Protein AF-A0A6N6VNM2-F1 (afdb_monomer)

pLDDT: mean 76.68, std 21.43, range [34.78, 97.44]

Mean predicted aligned error: 12.49 Å

Foldseek 3Di:
DDDDDPDDPPDDDDDDDPDDDPPPPCPPPQFAEQDADPPQRAGDDPDQDWDKHWGWDQDPLGIFIKIWTAHHGRHTAKMWTQDQSPDPPAAGTWMWGFDDDPVRDHTDTDPTDHDDPDD

Solvent-accessible surface area (backbone atoms only — not comparable to full-atom values): 7666 Å² total; per-residue (Å²): 135,86,90,82,81,90,75,75,94,75,74,84,86,84,79,86,80,90,85,73,83,77,78,84,71,82,65,74,73,69,70,48,69,57,57,49,40,89,88,80,63,38,82,48,66,96,48,49,59,65,47,74,49,75,18,32,42,88,42,99,85,50,70,40,55,33,38,39,37,31,34,66,79,37,37,68,45,35,37,37,33,70,50,34,79,93,44,93,92,44,52,68,42,20,33,25,48,46,38,88,34,96,84,75,56,76,57,39,64,57,96,55,43,70,59,74,91,83,129

Radius of gyration: 20.46 Å; Cα contacts (8 Å, |Δi|>4): 190; chains: 1; bounding box: 52×64×36 Å

Secondary structure (DSSP, 8-state):
---------------------------PPSSPBPPB-TTT--B--S-SSSEEEEEEE--TT--EEEEEEE-GGG-EEEEEESS-TT-SSS-SSEEEEEE--TTSSSPEE-S-EE-----

Nearest PDB structures (foldseek):
  5es4-assembly2_C  TM=3.809E-01  e=3.520E+00  Homo sapiens

Structure (mmCIF, N/CA/C/O backbone):
data_AF-A0A6N6VNM2-F1
#
_entry.id   AF-A0A6N6VNM2-F1
#
loop_
_atom_site.group_PDB
_atom_site.id
_atom_site.type_symbol
_atom_site.label_atom_id
_atom_site.label_alt_id
_atom_site.label_comp_id
_atom_site.label_asym_id
_atom_site.label_entity_id
_atom_site.label_seq_id
_atom_site.pdbx_PDB_ins_code
_atom_site.Cartn_x
_atom_site.Cartn_y
_atom_site.Cartn_z
_atom_site.occupancy
_atom_site.B_iso_or_equiv
_atom_site.auth_seq_id
_atom_site.auth_comp_id
_atom_site.auth_asym_id
_atom_site.auth_a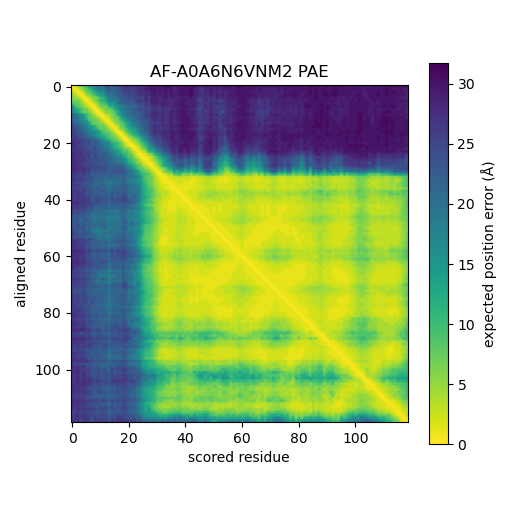tom_id
_atom_site.pdbx_PDB_model_num
ATOM 1 N N . MET A 1 1 ? -27.883 -47.819 11.811 1.00 37.22 1 MET A N 1
ATOM 2 C CA . MET A 1 1 ? -26.908 -47.518 10.743 1.00 37.22 1 MET A CA 1
ATOM 3 C C . MET A 1 1 ? -27.105 -46.076 10.300 1.00 37.22 1 MET A C 1
ATOM 5 O O . MET A 1 1 ? -28.244 -45.679 10.125 1.00 37.22 1 MET A O 1
ATOM 9 N N . ALA A 1 2 ? -25.984 -45.363 10.183 1.00 34.78 2 ALA A N 1
ATOM 10 C CA . ALA A 1 2 ? -25.710 -44.121 9.452 1.00 34.78 2 ALA A CA 1
ATOM 11 C C . ALA A 1 2 ? -26.555 -42.846 9.688 1.00 34.78 2 ALA A C 1
ATOM 13 O O . ALA A 1 2 ? -27.696 -42.703 9.265 1.00 34.78 2 ALA A O 1
ATOM 14 N N . LEU A 1 3 ? -25.842 -41.892 10.288 1.00 41.44 3 LEU A N 1
ATOM 15 C CA . LEU A 1 3 ? -25.981 -40.438 10.286 1.00 41.44 3 LEU A CA 1
ATOM 16 C C . LEU A 1 3 ? -25.798 -39.853 8.867 1.00 41.44 3 LEU A C 1
ATOM 18 O O . LEU A 1 3 ? -24.884 -40.288 8.175 1.00 41.44 3 LEU A O 1
ATOM 22 N N . VAL A 1 4 ? -26.564 -38.822 8.494 1.00 40.09 4 VAL A N 1
ATOM 23 C CA . VAL A 1 4 ? -26.159 -37.658 7.661 1.00 40.09 4 VAL A CA 1
ATOM 24 C C . VAL A 1 4 ? -27.315 -36.648 7.761 1.00 40.09 4 VAL A C 1
ATOM 26 O O . VAL A 1 4 ? -28.420 -36.923 7.323 1.00 40.09 4 VAL A O 1
ATOM 29 N N . GLY A 1 5 ? -27.209 -35.542 8.494 1.00 36.81 5 GLY A N 1
ATOM 30 C CA . GLY A 1 5 ? -26.304 -34.438 8.197 1.00 36.81 5 GLY A CA 1
ATOM 31 C C . GLY A 1 5 ? -27.015 -33.424 7.291 1.00 36.81 5 GLY A C 1
ATOM 32 O O . GLY A 1 5 ? -26.637 -33.285 6.133 1.00 36.81 5 GLY A O 1
ATOM 33 N N . LEU A 1 6 ? -28.064 -32.752 7.793 1.00 37.28 6 LEU A N 1
ATOM 34 C CA . LEU A 1 6 ? -28.702 -31.629 7.094 1.00 37.28 6 LEU A CA 1
ATOM 35 C C . LEU A 1 6 ? -27.696 -30.479 6.990 1.00 37.28 6 LEU A C 1
ATOM 37 O O . LEU A 1 6 ? -27.369 -29.799 7.962 1.00 37.28 6 LEU A O 1
ATOM 41 N N . LYS A 1 7 ? -27.166 -30.326 5.782 1.00 45.09 7 LYS A N 1
ATOM 42 C CA . LYS A 1 7 ? -26.243 -29.283 5.370 1.00 45.09 7 LYS A CA 1
ATOM 43 C C . LYS A 1 7 ? -27.061 -28.028 5.057 1.00 45.09 7 LYS A C 1
ATOM 45 O O . LYS A 1 7 ? -27.851 -28.037 4.128 1.00 45.09 7 LYS A O 1
ATOM 50 N N . CYS A 1 8 ? -26.851 -27.008 5.884 1.00 37.53 8 CYS A N 1
ATOM 51 C CA . CYS A 1 8 ? -26.974 -25.571 5.631 1.00 37.53 8 CYS A CA 1
ATOM 52 C C . CYS A 1 8 ? -28.208 -25.056 4.862 1.00 37.53 8 CYS A C 1
ATOM 54 O O . CYS A 1 8 ? -28.345 -25.212 3.653 1.00 37.53 8 CYS A O 1
ATOM 56 N N . ILE A 1 9 ? -29.008 -24.293 5.609 1.00 45.03 9 ILE A N 1
ATOM 57 C CA . ILE A 1 9 ? -30.037 -23.340 5.187 1.00 45.03 9 ILE A CA 1
ATOM 58 C C . ILE A 1 9 ? -29.403 -22.245 4.309 1.00 45.03 9 ILE A C 1
ATOM 60 O O . ILE A 1 9 ? -29.032 -21.174 4.781 1.00 45.03 9 ILE A O 1
ATOM 64 N N . SER A 1 10 ? -29.262 -22.509 3.018 1.00 45.81 10 SER A N 1
ATOM 65 C CA . SER A 1 10 ? -29.295 -21.455 2.001 1.00 45.81 10 SER A CA 1
ATOM 66 C C . SER A 1 10 ? -30.464 -21.740 1.073 1.00 45.81 10 SER A C 1
ATOM 68 O O . SER A 1 10 ? -30.319 -21.966 -0.127 1.00 45.81 10 SER A O 1
ATOM 70 N N . ASP A 1 11 ? -31.629 -21.805 1.701 1.00 36.84 11 ASP A N 1
ATOM 71 C CA . ASP A 1 11 ? -32.899 -21.563 1.059 1.00 36.84 11 ASP A CA 1
ATOM 72 C C . ASP A 1 11 ? -32.839 -20.240 0.283 1.00 36.84 11 ASP A C 1
ATOM 74 O O . ASP A 1 11 ? -32.444 -19.211 0.827 1.00 36.8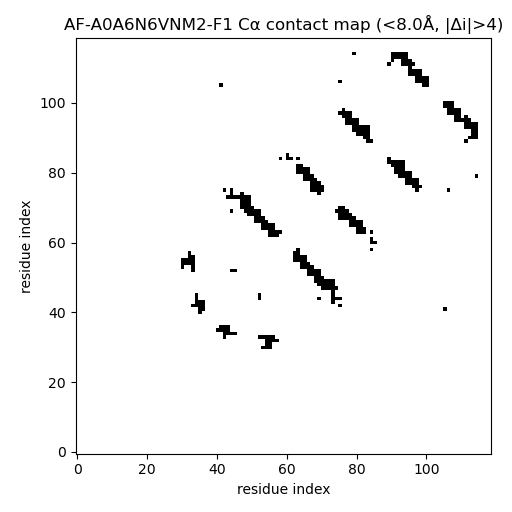4 11 ASP A O 1
ATOM 78 N N . ILE A 1 12 ? -33.306 -20.304 -0.969 1.00 41.12 12 ILE A N 1
ATOM 79 C CA . ILE A 1 12 ? -34.148 -19.271 -1.584 1.00 41.12 12 ILE A CA 1
ATOM 80 C C . ILE A 1 12 ? -33.381 -17.948 -1.795 1.00 41.12 12 ILE A C 1
ATOM 82 O O . ILE A 1 12 ? -33.306 -17.088 -0.930 1.00 41.12 12 ILE A O 1
ATOM 86 N N . LEU A 1 13 ? -32.740 -17.719 -2.943 1.00 42.09 13 LEU A N 1
ATOM 87 C CA . LEU A 1 13 ? -33.405 -17.219 -4.151 1.00 42.09 13 LEU A CA 1
ATOM 88 C C . LEU A 1 13 ? -32.466 -17.352 -5.365 1.00 42.09 13 LEU A C 1
ATOM 90 O O . LEU A 1 13 ? -31.632 -16.484 -5.598 1.00 42.09 13 LEU A O 1
ATOM 94 N N . MET A 1 14 ? -32.662 -18.366 -6.203 1.00 37.34 14 MET A N 1
ATOM 95 C CA . MET A 1 14 ? -32.497 -18.214 -7.654 1.00 37.34 14 MET A CA 1
ATOM 96 C C . MET A 1 14 ? -33.652 -18.965 -8.301 1.00 37.34 14 MET A C 1
ATOM 98 O O . MET A 1 14 ? -33.573 -20.146 -8.626 1.00 37.34 14 MET A O 1
ATOM 102 N N . ASN A 1 15 ? -34.785 -18.266 -8.347 1.00 42.44 15 ASN A N 1
ATOM 103 C CA . ASN A 1 15 ? -36.010 -18.747 -8.955 1.00 42.44 15 ASN A CA 1
ATOM 104 C C . ASN A 1 15 ? -35.806 -18.865 -10.472 1.00 42.44 15 ASN A C 1
ATOM 106 O O . ASN A 1 15 ? -35.169 -18.019 -11.098 1.00 42.44 15 ASN A O 1
ATOM 110 N N . ALA A 1 16 ? -36.346 -19.945 -11.019 1.00 42.38 16 ALA A N 1
ATOM 111 C CA . ALA A 1 16 ? -36.228 -20.402 -12.391 1.00 42.38 16 ALA A CA 1
ATOM 112 C C . ALA A 1 16 ? -36.456 -19.320 -13.462 1.00 42.38 16 ALA A C 1
ATOM 114 O O . ALA A 1 16 ? -37.498 -18.670 -13.494 1.00 42.38 16 ALA A O 1
ATOM 115 N N . ASN A 1 17 ? -35.544 -19.255 -14.436 1.00 40.47 17 ASN A N 1
ATOM 116 C CA . ASN A 1 17 ? -35.949 -19.109 -15.830 1.00 40.47 17 ASN A CA 1
ATOM 117 C C . ASN A 1 17 ? -34.974 -19.894 -16.720 1.00 40.47 17 ASN A C 1
ATOM 119 O O . ASN A 1 17 ? -33.845 -19.480 -16.973 1.00 40.47 17 ASN A O 1
ATOM 123 N N . ILE A 1 18 ? -35.403 -21.095 -17.102 1.00 45.66 18 ILE A N 1
ATOM 124 C CA . ILE A 1 18 ? -34.673 -22.033 -17.951 1.00 45.66 18 ILE A CA 1
ATOM 125 C C . ILE A 1 18 ? -35.036 -21.667 -19.392 1.00 45.66 18 ILE A C 1
ATOM 127 O O . ILE A 1 18 ? -36.176 -21.864 -19.800 1.00 45.66 18 ILE A O 1
ATOM 131 N N . GLY A 1 19 ? -34.093 -21.107 -20.150 1.00 42.72 19 GLY A N 1
ATOM 132 C CA . GLY A 1 19 ? -34.329 -20.772 -21.556 1.00 42.72 19 GLY A CA 1
ATOM 133 C C . GLY A 1 19 ? -33.335 -19.763 -22.113 1.00 42.72 19 GLY A C 1
ATOM 134 O O . GLY A 1 19 ? -33.668 -18.599 -22.298 1.00 42.72 19 GLY A O 1
ATOM 135 N N . GLY A 1 20 ? -32.112 -20.214 -22.380 1.00 36.31 20 GLY A N 1
ATOM 136 C CA . GLY A 1 20 ? -31.089 -19.426 -23.058 1.00 36.31 20 GLY A CA 1
ATOM 137 C C . GLY A 1 20 ? -29.732 -20.098 -22.927 1.00 36.31 20 GLY A C 1
ATOM 138 O O . GLY A 1 20 ? -29.131 -20.061 -21.859 1.00 36.31 20 GLY A O 1
ATOM 139 N N . GLU A 1 21 ? -29.285 -20.743 -24.002 1.00 42.19 21 GLU A N 1
ATOM 140 C CA . GLU A 1 21 ? -27.905 -21.188 -24.221 1.00 42.19 21 GLU A CA 1
ATOM 141 C C . GLU A 1 21 ? -26.906 -20.197 -23.588 1.00 42.19 21 GLU A C 1
ATOM 143 O O . GLU A 1 21 ? -26.911 -19.021 -23.979 1.00 42.19 21 GLU A O 1
ATOM 148 N N . PRO A 1 22 ? -26.043 -20.593 -22.630 1.00 42.06 22 PRO A N 1
ATOM 149 C CA . PRO A 1 22 ? -24.991 -19.701 -22.187 1.00 42.06 22 PRO A CA 1
ATOM 150 C C . PRO A 1 22 ? -24.001 -19.568 -23.343 1.00 42.06 22 PRO A C 1
ATOM 152 O O . PRO A 1 22 ? -23.143 -20.422 -23.556 1.00 42.06 22 PRO A O 1
ATOM 155 N N . GLN A 1 23 ? -24.125 -18.476 -24.098 1.00 40.69 23 GLN A N 1
ATOM 156 C CA . GLN A 1 23 ? -23.050 -17.959 -24.933 1.00 40.69 23 GLN A CA 1
ATOM 157 C C . GLN A 1 23 ? -21.848 -17.782 -24.008 1.00 40.69 23 GLN A C 1
ATOM 159 O O . GLN A 1 23 ? -21.775 -16.834 -23.223 1.00 40.69 23 GLN A O 1
ATOM 164 N N . ASN A 1 24 ? -20.956 -18.769 -24.040 1.00 44.00 24 ASN A N 1
ATOM 165 C CA . ASN A 1 24 ? -19.825 -18.922 -23.144 1.00 44.00 24 ASN A CA 1
ATOM 166 C C . ASN A 1 24 ? -18.730 -17.923 -23.554 1.00 44.00 24 ASN A C 1
ATOM 168 O O . ASN A 1 24 ? -17.662 -18.283 -24.029 1.00 44.00 24 ASN A O 1
ATOM 172 N N . ASN A 1 25 ? -19.044 -16.636 -23.397 1.00 41.59 25 ASN A N 1
ATOM 173 C CA . ASN A 1 25 ? -18.152 -15.491 -23.534 1.00 41.59 25 ASN A CA 1
ATOM 174 C C . ASN A 1 25 ? -17.704 -15.006 -22.148 1.00 41.59 25 ASN A C 1
ATOM 176 O O . ASN A 1 25 ? -17.505 -13.808 -21.932 1.00 41.59 25 ASN A O 1
ATOM 180 N N . TYR A 1 26 ? -17.518 -15.924 -21.190 1.00 43.25 26 TYR A N 1
ATOM 181 C CA . TYR A 1 26 ? -16.778 -15.606 -19.972 1.00 43.25 26 TYR A CA 1
ATOM 182 C C . TYR A 1 26 ? -15.302 -15.430 -20.334 1.00 43.25 26 TYR A C 1
ATOM 184 O O . TYR A 1 26 ? -14.468 -16.320 -20.188 1.00 43.25 26 TYR A O 1
ATOM 192 N N . LYS A 1 27 ? -14.973 -14.241 -20.833 1.00 38.84 27 LYS A N 1
ATOM 193 C CA . LYS A 1 27 ? -13.623 -13.715 -20.736 1.00 38.84 27 LYS A CA 1
ATOM 194 C C . LYS A 1 27 ? -13.473 -13.340 -19.263 1.00 38.84 27 LYS A C 1
ATOM 196 O O . LYS A 1 27 ? -14.154 -12.397 -18.852 1.00 38.84 27 LYS A O 1
ATOM 201 N N . PRO A 1 28 ? -12.656 -14.047 -18.454 1.00 48.94 28 PRO A N 1
ATOM 202 C CA . PRO A 1 28 ? -12.391 -13.587 -17.100 1.00 48.94 28 PRO A CA 1
ATOM 203 C C . PRO A 1 28 ? -11.987 -12.117 -17.222 1.00 48.94 28 PRO A C 1
ATOM 205 O O . PRO A 1 28 ? -11.162 -11.802 -18.096 1.00 48.94 28 PRO A O 1
ATOM 208 N N . PRO A 1 29 ? -12.622 -11.198 -16.472 1.00 54.91 29 PRO A N 1
ATOM 209 C CA . PRO A 1 29 ? -12.262 -9.799 -16.560 1.00 54.91 29 PRO A CA 1
ATOM 210 C C . PRO A 1 29 ? -10.755 -9.747 -16.339 1.00 54.91 29 PRO A C 1
ATOM 212 O O . PRO A 1 29 ? -10.252 -10.238 -15.327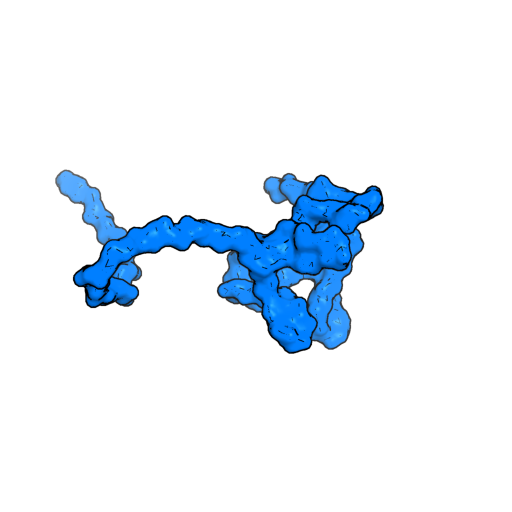 1.00 54.91 29 PRO A O 1
ATOM 215 N N . GLY A 1 30 ? -10.020 -9.232 -17.330 1.00 56.56 30 GLY A N 1
ATOM 216 C CA . GLY A 1 30 ? -8.618 -8.897 -17.110 1.00 56.56 30 GLY A CA 1
ATOM 217 C C . GLY A 1 30 ? -8.559 -8.101 -15.811 1.00 56.56 30 GLY A C 1
ATOM 218 O O . GLY A 1 30 ? -9.477 -7.319 -15.575 1.00 56.56 30 GLY A O 1
ATOM 219 N N . ASN A 1 31 ? -7.579 -8.392 -14.948 1.00 63.47 31 ASN A N 1
ATOM 220 C CA . ASN A 1 31 ? -7.526 -7.909 -13.561 1.00 63.47 31 ASN A CA 1
ATOM 221 C C . ASN A 1 31 ? -8.243 -6.553 -13.382 1.00 63.47 31 ASN A C 1
ATOM 223 O O . ASN A 1 31 ? -7.762 -5.554 -13.929 1.00 63.47 31 ASN A O 1
ATOM 227 N N . PRO A 1 32 ? -9.389 -6.499 -12.681 1.00 80.69 32 PRO A N 1
ATOM 228 C CA . PRO A 1 32 ? -10.192 -5.285 -12.626 1.00 80.69 32 PRO A CA 1
ATOM 229 C C . PRO A 1 32 ? -9.397 -4.137 -11.994 1.00 80.69 32 PRO A C 1
ATOM 231 O O . PRO A 1 32 ? -8.516 -4.353 -11.152 1.00 80.69 32 PRO A O 1
ATOM 234 N N . LYS A 1 33 ? -9.694 -2.898 -12.408 1.00 90.06 33 LYS A N 1
ATOM 235 C CA . LYS A 1 33 ? -9.145 -1.707 -11.747 1.00 90.06 33 LYS A CA 1
ATOM 236 C C . LYS A 1 33 ? -9.528 -1.736 -10.270 1.00 90.06 33 LYS A C 1
ATOM 238 O O . LYS A 1 33 ? -10.651 -2.101 -9.926 1.00 90.06 33 LYS A O 1
ATOM 243 N N . LEU A 1 34 ? -8.600 -1.344 -9.401 1.00 91.44 34 LEU A N 1
ATOM 244 C CA . LEU A 1 34 ? -8.889 -1.260 -7.972 1.00 91.44 34 LEU A CA 1
ATOM 245 C C . LEU A 1 34 ? -9.950 -0.174 -7.703 1.00 91.44 34 LEU A C 1
ATOM 247 O O . LEU A 1 34 ? -9.748 0.962 -8.146 1.00 91.44 34 LEU A O 1
ATOM 251 N N . PRO A 1 35 ? -11.036 -0.484 -6.964 1.00 90.69 35 PRO A N 1
ATOM 252 C CA . PRO A 1 35 ? -12.091 0.479 -6.662 1.00 90.69 35 PRO A CA 1
ATOM 253 C C . PRO A 1 35 ? -11.553 1.717 -5.948 1.00 90.69 35 PRO A C 1
ATOM 255 O O . PRO A 1 35 ? -10.705 1.621 -5.055 1.00 90.69 35 PRO A O 1
ATOM 258 N N . LYS A 1 36 ? -12.040 2.884 -6.348 1.00 90.94 36 LYS A N 1
ATOM 259 C CA . LYS A 1 36 ? -11.739 4.159 -5.706 1.00 90.94 36 LYS A CA 1
ATOM 260 C C . LYS A 1 36 ? -12.992 5.016 -5.670 1.00 90.94 36 LYS A C 1
ATOM 262 O O . LYS A 1 36 ? -13.819 4.909 -6.578 1.00 90.94 36 LYS A O 1
ATOM 267 N N . ASP A 1 37 ? -13.101 5.867 -4.662 1.00 89.06 37 ASP A N 1
ATOM 268 C CA . ASP A 1 37 ? -14.124 6.895 -4.631 1.00 89.06 37 ASP A CA 1
ATOM 269 C C . ASP A 1 37 ? -13.889 7.852 -5.802 1.00 89.06 37 ASP A C 1
ATOM 271 O O . ASP A 1 37 ? -12.761 8.270 -6.077 1.00 89.06 37 ASP A O 1
ATOM 275 N N . ILE A 1 38 ? -14.957 8.164 -6.531 1.00 85.94 38 ILE A N 1
ATOM 276 C CA . ILE A 1 38 ? -14.853 8.919 -7.781 1.00 85.94 38 ILE A CA 1
ATOM 277 C C . ILE A 1 38 ? -14.492 10.388 -7.543 1.00 85.94 38 ILE A C 1
ATOM 279 O O . ILE A 1 38 ? -13.878 11.009 -8.407 1.00 85.94 38 ILE A O 1
ATOM 283 N N . ASN A 1 39 ? -14.843 10.931 -6.376 1.00 87.38 39 ASN A N 1
ATOM 284 C CA . ASN A 1 39 ? -14.657 12.344 -6.065 1.00 87.38 39 ASN A CA 1
ATOM 285 C C . ASN A 1 39 ? -13.284 12.607 -5.441 1.00 87.38 39 ASN A C 1
ATOM 287 O O . ASN A 1 39 ? -12.585 13.541 -5.822 1.00 87.38 39 ASN A O 1
ATOM 291 N N . SER A 1 40 ? -12.899 11.774 -4.480 1.00 84.38 40 SER A N 1
ATOM 292 C CA . SER A 1 40 ? -11.676 11.924 -3.689 1.00 84.38 40 SER A CA 1
ATOM 293 C C . SER A 1 40 ? -10.501 11.102 -4.226 1.00 84.38 40 SER A C 1
ATOM 295 O O . SER A 1 40 ? -9.349 11.407 -3.932 1.00 84.38 40 SER A O 1
ATOM 297 N N . GLY A 1 41 ? -10.762 10.065 -5.030 1.00 86.50 41 GLY A N 1
ATOM 298 C CA . GLY A 1 41 ? -9.740 9.118 -5.482 1.00 86.50 41 GLY A CA 1
ATOM 299 C C . GLY A 1 41 ? -9.288 8.131 -4.400 1.00 86.50 41 GLY A C 1
ATOM 300 O O . GLY A 1 41 ? -8.372 7.340 -4.645 1.00 86.50 41 GLY A O 1
ATOM 301 N N . GLU A 1 42 ? -9.928 8.161 -3.230 1.00 88.56 42 GLU A N 1
ATOM 302 C CA . GLU A 1 42 ? -9.622 7.312 -2.083 1.00 88.56 42 GLU A CA 1
ATOM 303 C C . GLU A 1 42 ? -9.850 5.835 -2.396 1.00 88.56 42 GLU A C 1
ATOM 305 O O . GLU A 1 42 ? -10.828 5.493 -3.061 1.00 88.56 42 GLU A O 1
ATOM 310 N N . PRO A 1 43 ? -9.003 4.921 -1.900 1.00 91.94 43 PRO A N 1
ATOM 311 C CA . PRO A 1 43 ? -9.290 3.495 -1.946 1.00 91.94 43 PRO A CA 1
ATOM 312 C C . PRO A 1 43 ? -10.659 3.164 -1.330 1.00 91.94 43 PRO A C 1
ATOM 314 O O . PRO A 1 43 ? -10.952 3.590 -0.217 1.00 91.94 43 PRO A O 1
ATOM 317 N N . THR A 1 44 ? -11.468 2.346 -2.013 1.00 93.75 44 THR A N 1
ATOM 318 C CA . THR A 1 44 ? -12.774 1.8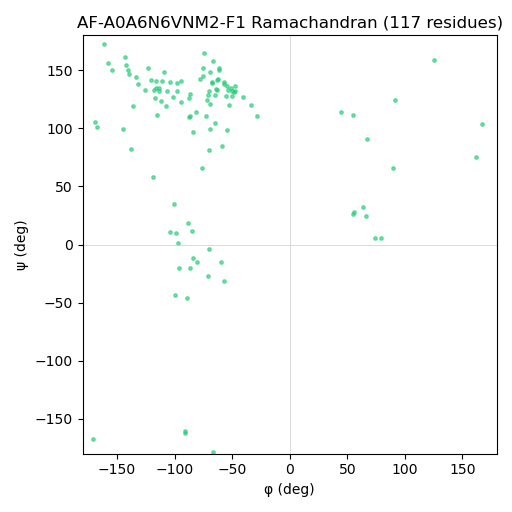98 -1.495 1.00 93.75 44 THR A CA 1
ATOM 319 C C . THR A 1 44 ? -12.755 0.397 -1.185 1.00 93.75 44 THR A C 1
ATOM 321 O O . THR A 1 44 ? -12.471 -0.399 -2.092 1.00 93.75 44 THR A O 1
ATOM 324 N N . PRO A 1 45 ? -13.065 -0.023 0.056 1.00 94.25 45 PRO A N 1
ATOM 325 C CA . PRO A 1 45 ? -13.156 -1.437 0.401 1.00 94.25 45 PRO A CA 1
ATOM 326 C C . PRO A 1 45 ? -14.378 -2.082 -0.265 1.00 94.25 45 PRO A C 1
ATOM 328 O O . PRO A 1 45 ? -15.412 -1.446 -0.446 1.00 94.25 45 PRO A O 1
ATOM 331 N N . SER A 1 46 ? -14.289 -3.368 -0.611 1.00 92.25 46 SER A N 1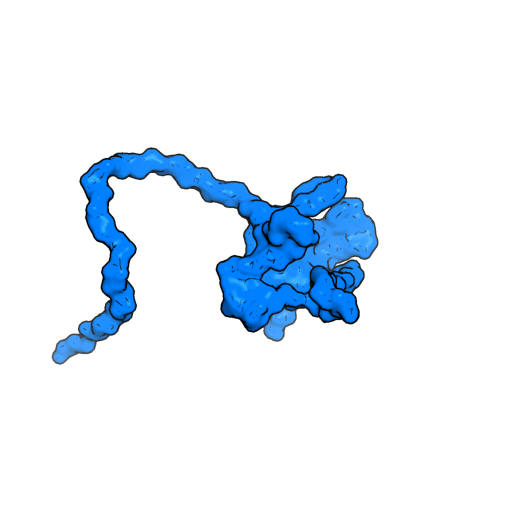
ATOM 332 C CA . SER A 1 46 ? -15.437 -4.127 -1.149 1.00 92.25 46 SER A CA 1
ATOM 333 C C . SER A 1 46 ? -16.344 -4.689 -0.055 1.00 92.25 46 SER A C 1
ATOM 335 O O . SER A 1 46 ? -17.422 -5.191 -0.351 1.00 92.25 46 SER A O 1
ATOM 337 N N . SER A 1 47 ? -15.893 -4.648 1.198 1.00 92.88 47 SER A N 1
ATOM 338 C CA . SER A 1 47 ? -16.613 -5.117 2.380 1.00 92.88 47 SER A CA 1
ATOM 339 C C . SER A 1 47 ? -16.055 -4.437 3.632 1.00 92.88 47 SER A C 1
ATOM 341 O O . SER A 1 47 ? -14.894 -4.034 3.650 1.00 92.88 47 SER A O 1
ATOM 343 N N . ASN A 1 48 ? -16.853 -4.358 4.696 1.00 92.62 48 ASN A N 1
ATOM 344 C CA . ASN A 1 48 ? -16.391 -3.883 6.005 1.00 92.62 48 ASN A CA 1
ATOM 345 C C . ASN A 1 48 ? -15.639 -4.960 6.806 1.00 92.62 48 ASN A C 1
ATOM 347 O O . ASN A 1 48 ? -14.971 -4.632 7.785 1.00 92.62 48 ASN A O 1
ATOM 351 N N . ALA A 1 49 ? -15.748 -6.234 6.413 1.00 95.00 49 ALA A N 1
ATOM 352 C CA . ALA A 1 49 ? -14.989 -7.319 7.026 1.00 95.00 49 ALA A CA 1
ATOM 353 C C . ALA A 1 49 ? -13.521 -7.296 6.556 1.00 95.00 49 ALA A C 1
ATOM 355 O O . ALA A 1 49 ? -13.267 -6.884 5.420 1.00 95.00 49 ALA A O 1
ATOM 356 N N . PRO A 1 50 ? -12.561 -7.782 7.363 1.00 97.44 50 PRO A N 1
ATOM 357 C CA . PRO A 1 50 ? -11.173 -7.910 6.933 1.00 97.44 50 PRO A CA 1
ATOM 358 C C . PRO A 1 50 ? -11.046 -8.745 5.654 1.00 97.44 50 PRO A C 1
ATOM 360 O O . PRO A 1 50 ? -11.573 -9.854 5.566 1.00 97.44 50 PRO A O 1
ATOM 363 N N . HIS A 1 51 ? -10.363 -8.208 4.644 1.00 95.38 51 HIS A N 1
ATOM 364 C CA . HIS A 1 51 ? -10.197 -8.870 3.348 1.00 95.38 51 HIS A CA 1
ATOM 365 C C . HIS A 1 51 ? -9.033 -8.272 2.551 1.00 95.38 51 HIS A C 1
ATOM 367 O O . HIS A 1 51 ? -8.465 -7.240 2.906 1.00 95.38 51 HIS A O 1
ATOM 373 N N . SER A 1 52 ? -8.711 -8.905 1.424 1.00 95.50 52 SER A N 1
ATOM 374 C CA . SER A 1 52 ? -7.762 -8.380 0.442 1.00 95.50 52 SER A CA 1
ATOM 375 C C . SER A 1 52 ? -8.460 -8.113 -0.886 1.00 95.50 52 SER A C 1
ATOM 377 O O . SER A 1 52 ? -9.282 -8.908 -1.336 1.00 95.50 52 SER A O 1
ATOM 379 N N . GLN A 1 53 ? -8.099 -7.013 -1.539 1.00 95.19 53 GLN A N 1
ATOM 380 C CA . GLN A 1 53 ? -8.500 -6.694 -2.907 1.00 95.19 53 GLN A CA 1
ATOM 381 C C . GLN A 1 53 ? -7.278 -6.714 -3.815 1.00 95.19 53 GLN A C 1
ATOM 383 O O . GLN A 1 53 ? -6.261 -6.095 -3.505 1.00 95.19 53 GLN A O 1
ATOM 388 N N . ILE A 1 54 ? -7.384 -7.394 -4.952 1.00 93.75 54 ILE A N 1
ATOM 389 C CA . ILE A 1 54 ? -6.317 -7.473 -5.951 1.00 93.75 54 ILE A CA 1
ATOM 390 C C . ILE A 1 54 ? -6.836 -6.852 -7.238 1.00 93.75 54 ILE A C 1
ATOM 392 O O . ILE A 1 54 ? -7.928 -7.183 -7.696 1.00 93.75 54 ILE A O 1
ATOM 396 N N . GLY A 1 55 ? -6.037 -5.984 -7.846 1.00 92.69 55 GLY A N 1
ATOM 397 C CA . GLY A 1 55 ? -6.411 -5.366 -9.107 1.00 92.69 55 GLY A CA 1
ATOM 398 C C . GLY A 1 55 ? -5.275 -4.585 -9.738 1.00 92.69 55 GLY A C 1
ATOM 399 O O . GLY A 1 55 ? -4.111 -4.711 -9.347 1.00 92.69 55 GLY A O 1
ATOM 400 N N . ILE A 1 56 ? -5.633 -3.786 -10.736 1.00 93.00 56 ILE A N 1
ATOM 401 C CA . ILE A 1 56 ? -4.712 -2.888 -11.427 1.00 93.00 56 ILE A CA 1
ATOM 402 C C . ILE A 1 56 ? -4.831 -1.482 -10.848 1.00 93.00 56 ILE A C 1
ATOM 404 O O . ILE A 1 56 ? -5.934 -0.953 -10.680 1.00 93.00 56 ILE A O 1
ATOM 408 N N . LYS A 1 57 ? -3.681 -0.878 -10.552 1.00 90.94 57 LYS A N 1
ATOM 409 C CA . LYS A 1 57 ? -3.546 0.539 -10.235 1.00 90.94 57 LYS A CA 1
ATOM 410 C C . LYS A 1 57 ? -2.903 1.250 -11.418 1.00 90.94 57 LYS A C 1
ATOM 412 O O . LYS A 1 57 ? -1.872 0.817 -11.926 1.00 90.94 57 LYS A O 1
ATOM 417 N N . GLU A 1 58 ? -3.514 2.360 -11.807 1.00 88.62 58 GLU A N 1
ATOM 418 C CA . GLU A 1 58 ? -2.968 3.251 -12.825 1.00 88.62 58 GLU A CA 1
ATOM 419 C C . GLU A 1 58 ? -1.748 3.982 -12.261 1.00 88.62 58 GLU A C 1
ATOM 421 O O . GLU A 1 58 ? -1.790 4.561 -11.168 1.00 88.62 58 GLU A O 1
ATOM 426 N N . GLY A 1 59 ? -0.644 3.925 -12.998 1.00 85.44 59 GLY A N 1
ATOM 427 C CA . GLY A 1 59 ? 0.620 4.541 -12.622 1.00 85.44 59 GLY A CA 1
ATOM 428 C C . GLY A 1 59 ? 1.110 5.513 -13.683 1.00 85.44 59 GLY A C 1
ATOM 429 O O . GLY A 1 59 ? 0.883 5.332 -14.874 1.00 85.44 59 GLY A O 1
ATOM 430 N N . ARG A 1 60 ? 1.876 6.528 -13.265 1.00 85.94 60 ARG A N 1
ATOM 431 C CA . ARG A 1 60 ? 2.463 7.516 -14.189 1.00 85.94 60 ARG A CA 1
ATOM 432 C C . ARG A 1 60 ? 3.348 6.883 -15.275 1.00 85.94 60 ARG A C 1
ATOM 434 O O . ARG A 1 60 ? 3.464 7.435 -16.360 1.00 85.94 60 ARG A O 1
ATOM 441 N N . LYS A 1 61 ? 4.008 5.764 -14.963 1.00 84.69 61 LYS A N 1
ATOM 442 C CA . LYS A 1 61 ? 4.918 5.037 -15.868 1.00 84.69 61 LYS A CA 1
ATOM 443 C C . LYS A 1 61 ? 4.295 3.765 -16.455 1.00 84.69 61 LYS A C 1
ATOM 445 O O . LYS A 1 61 ? 5.009 2.958 -17.038 1.00 84.69 61 LYS A O 1
ATOM 450 N N . GLY A 1 62 ? 2.992 3.581 -16.274 1.00 87.31 62 GLY A N 1
ATOM 451 C CA . GLY A 1 62 ? 2.283 2.371 -16.652 1.00 87.31 62 GLY A CA 1
ATOM 452 C C . GLY A 1 62 ? 1.520 1.770 -15.483 1.00 87.31 62 GLY A C 1
ATOM 453 O O . GLY A 1 62 ? 1.798 2.038 -14.311 1.00 87.31 62 GLY A O 1
ATOM 454 N N . ASP A 1 63 ? 0.543 0.960 -15.849 1.00 91.06 63 ASP A N 1
ATOM 455 C CA . ASP A 1 63 ? -0.342 0.264 -14.934 1.00 91.06 63 ASP A CA 1
ATOM 456 C C . ASP A 1 63 ? 0.369 -0.921 -14.284 1.00 91.06 63 ASP A C 1
ATOM 458 O O . ASP A 1 63 ? 1.187 -1.603 -14.905 1.00 91.06 63 ASP A O 1
ATOM 462 N N . TYR A 1 64 ? 0.042 -1.197 -13.025 1.00 91.19 64 TYR A N 1
ATOM 463 C CA . TYR A 1 64 ? 0.654 -2.295 -12.287 1.00 91.19 64 TYR A CA 1
ATOM 464 C C . TYR A 1 64 ? -0.345 -3.009 -11.392 1.00 91.19 64 TYR A C 1
ATOM 466 O O . TYR A 1 64 ? -1.342 -2.446 -10.935 1.00 91.19 64 TYR A O 1
ATOM 474 N N . ARG A 1 65 ? -0.053 -4.282 -11.114 1.00 93.44 65 ARG A N 1
ATOM 475 C CA . ARG A 1 65 ? -0.806 -5.056 -10.131 1.00 93.44 65 ARG A CA 1
ATOM 476 C C . ARG A 1 65 ? -0.503 -4.521 -8.732 1.00 93.44 65 ARG A C 1
ATOM 478 O O . ARG A 1 65 ? 0.660 -4.368 -8.360 1.00 93.44 65 ARG A O 1
ATOM 485 N N . GLN A 1 66 ? -1.554 -4.300 -7.951 1.00 95.25 66 GLN A N 1
ATOM 486 C CA . GLN A 1 66 ? -1.479 -3.938 -6.539 1.00 95.25 66 GLN A CA 1
ATOM 487 C C . GLN A 1 66 ? -2.470 -4.794 -5.741 1.00 95.25 66 GLN A C 1
ATOM 489 O O . GLN A 1 66 ? -3.574 -5.093 -6.208 1.00 95.25 66 GLN A O 1
ATOM 494 N N . THR A 1 67 ? -2.073 -5.165 -4.527 1.00 95.62 67 THR A N 1
ATOM 495 C CA . THR A 1 67 ? -2.972 -5.716 -3.506 1.00 95.62 67 THR A CA 1
ATOM 496 C C . THR A 1 67 ? -3.261 -4.641 -2.464 1.00 95.62 67 THR A C 1
ATOM 498 O O . THR A 1 67 ? -2.360 -3.903 -2.077 1.00 95.62 67 THR A O 1
ATOM 501 N N . ARG A 1 68 ? -4.502 -4.544 -1.990 1.00 96.06 68 ARG A N 1
ATOM 502 C CA . ARG A 1 68 ? -4.900 -3.726 -0.838 1.00 96.06 68 ARG A CA 1
ATOM 503 C C . ARG A 1 68 ? -5.426 -4.641 0.253 1.00 96.06 68 ARG A C 1
ATOM 505 O O . ARG A 1 68 ? -6.313 -5.445 -0.016 1.00 96.06 68 ARG A O 1
ATOM 512 N N . GLN A 1 69 ? -4.871 -4.527 1.449 1.00 96.06 69 GLN A N 1
ATOM 513 C CA . GLN A 1 69 ? -5.303 -5.264 2.625 1.00 96.06 69 GLN A CA 1
ATOM 514 C C . GLN A 1 69 ? -6.142 -4.349 3.509 1.00 96.06 69 GLN A C 1
ATOM 516 O O . GLN A 1 69 ? -5.707 -3.258 3.887 1.00 96.06 69 GLN A O 1
ATOM 521 N N . TRP A 1 70 ? -7.330 -4.830 3.838 1.00 95.56 70 TRP A N 1
ATOM 522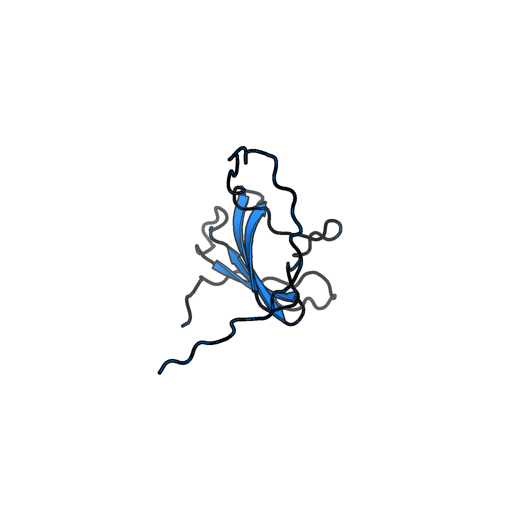 C CA . TRP A 1 70 ? -8.333 -4.138 4.625 1.00 95.56 70 TRP A CA 1
ATOM 523 C C . TRP A 1 70 ? -8.518 -4.856 5.956 1.00 95.56 70 TRP A C 1
ATOM 525 O O . TRP A 1 70 ? -8.606 -6.083 6.001 1.00 95.56 70 TRP A O 1
ATOM 535 N N . GLY A 1 71 ? -8.554 -4.080 7.030 1.00 93.62 71 GLY A N 1
ATOM 536 C CA . GLY A 1 71 ? -8.911 -4.530 8.366 1.00 93.62 71 GLY A CA 1
ATOM 537 C C . GLY A 1 71 ? -10.404 -4.369 8.626 1.00 93.62 71 GLY A C 1
ATOM 538 O O . GLY A 1 71 ? -11.215 -4.244 7.705 1.00 93.62 71 GLY A O 1
ATOM 539 N N . GLU A 1 72 ? -10.759 -4.358 9.904 1.00 94.44 72 GLU A N 1
ATOM 540 C CA . GLU A 1 72 ? -12.131 -4.131 10.346 1.00 94.44 72 GLU A CA 1
ATOM 541 C C . GLU A 1 72 ? -12.641 -2.749 9.926 1.00 94.44 72 GLU A C 1
ATOM 543 O O . GLU A 1 72 ? -11.871 -1.798 9.764 1.00 94.44 72 GLU A O 1
ATOM 548 N N . ASN A 1 73 ? -13.958 -2.642 9.746 1.00 92.12 73 ASN A N 1
ATOM 549 C CA . ASN A 1 73 ? -14.647 -1.413 9.343 1.00 92.12 73 ASN A CA 1
ATOM 550 C C . ASN A 1 73 ? -14.106 -0.807 8.037 1.00 92.12 73 ASN A C 1
ATOM 552 O O . ASN A 1 73 ? -14.156 0.405 7.844 1.00 92.12 73 ASN A O 1
ATOM 556 N N . GLY A 1 74 ? -13.553 -1.644 7.152 1.00 91.12 74 GLY A N 1
ATOM 557 C CA . GLY A 1 74 ? -13.003 -1.190 5.878 1.00 91.12 74 GLY A CA 1
ATOM 558 C C . GLY A 1 74 ? -11.766 -0.297 6.023 1.00 91.12 74 GLY A C 1
ATOM 559 O O . GLY A 1 74 ? -11.483 0.499 5.131 1.00 91.12 74 GLY A O 1
ATOM 560 N N . GLN A 1 75 ? -11.018 -0.402 7.126 1.00 92.06 75 GLN A N 1
ATOM 561 C CA . GLN A 1 75 ? -9.781 0.359 7.307 1.00 92.06 75 GLN A CA 1
ATOM 562 C C . GLN A 1 75 ? -8.671 -0.180 6.406 1.00 92.06 75 GLN A C 1
ATOM 564 O O . GLN A 1 75 ? -8.318 -1.357 6.487 1.00 92.06 75 GLN A O 1
ATOM 569 N N . LEU A 1 76 ? -8.080 0.672 5.567 1.00 93.50 76 LEU A N 1
ATOM 570 C CA . LEU A 1 76 ? -6.920 0.286 4.769 1.00 93.50 76 LEU A CA 1
ATOM 571 C C . LEU A 1 76 ? -5.715 0.099 5.693 1.00 93.50 76 LEU A C 1
ATOM 573 O O . LEU A 1 76 ? -5.313 1.034 6.377 1.00 93.50 76 LEU A O 1
ATOM 577 N N . GLN A 1 77 ? -5.140 -1.100 5.701 1.00 94.62 77 GLN A N 1
ATOM 578 C CA . GLN A 1 77 ? -3.991 -1.441 6.545 1.00 94.62 77 GLN A CA 1
ATOM 579 C C . GLN A 1 77 ? -2.693 -1.374 5.749 1.00 94.62 77 GLN A C 1
ATOM 581 O O . GLN A 1 77 ? -1.682 -0.835 6.199 1.00 94.62 77 GLN A O 1
ATOM 586 N N . LYS A 1 78 ? -2.715 -1.915 4.530 1.00 94.75 78 LYS A N 1
ATOM 587 C CA . LYS A 1 78 ? -1.512 -2.091 3.722 1.00 94.75 78 LYS A CA 1
ATOM 588 C C . LYS A 1 78 ? -1.845 -2.115 2.244 1.00 94.75 78 LYS A C 1
ATOM 590 O O . LYS A 1 78 ? -2.907 -2.585 1.840 1.00 94.75 78 LYS A O 1
ATOM 595 N N . THR A 1 79 ? -0.910 -1.667 1.423 1.00 95.31 79 THR A N 1
ATOM 596 C CA . THR A 1 79 ? -0.940 -1.924 -0.016 1.00 95.31 79 THR A CA 1
ATOM 597 C C . THR A 1 79 ? 0.367 -2.558 -0.459 1.00 95.31 79 THR A C 1
ATOM 599 O O . THR A 1 79 ? 1.422 -2.073 -0.081 1.00 95.31 79 THR A O 1
ATOM 602 N N . THR A 1 80 ? 0.300 -3.618 -1.252 1.00 95.50 80 THR A N 1
ATOM 603 C CA . THR A 1 80 ? 1.469 -4.307 -1.805 1.00 95.50 80 THR A CA 1
ATOM 604 C C . THR A 1 80 ? 1.558 -3.994 -3.286 1.00 95.50 80 THR A C 1
ATOM 606 O O . THR A 1 80 ? 0.642 -4.322 -4.046 1.00 95.50 80 THR A O 1
ATOM 609 N N . ASP A 1 81 ? 2.656 -3.375 -3.695 1.00 94.81 81 ASP A N 1
ATOM 610 C CA . ASP A 1 81 ? 2.958 -3.113 -5.093 1.00 94.81 81 ASP A CA 1
ATOM 611 C C . ASP A 1 81 ? 3.836 -4.247 -5.636 1.00 94.81 81 ASP A C 1
ATOM 613 O O . ASP A 1 81 ? 4.924 -4.526 -5.131 1.00 94.81 81 ASP A O 1
ATOM 617 N N . TRP A 1 82 ? 3.354 -4.908 -6.692 1.00 94.00 82 TRP A N 1
ATOM 618 C CA . TRP A 1 82 ? 4.026 -6.057 -7.317 1.00 94.00 82 TRP A CA 1
ATOM 619 C C . TRP A 1 82 ? 5.020 -5.648 -8.415 1.00 94.00 82 TRP A C 1
ATOM 621 O O . TRP A 1 82 ? 5.356 -6.439 -9.296 1.00 94.00 82 TRP A O 1
ATOM 631 N N . THR A 1 83 ? 5.428 -4.378 -8.411 1.00 91.19 83 THR A N 1
ATOM 632 C CA . THR A 1 83 ? 6.428 -3.813 -9.323 1.00 91.19 83 THR A CA 1
ATOM 633 C C . THR A 1 83 ? 7.269 -2.787 -8.568 1.00 91.19 83 THR A C 1
ATOM 635 O O . THR A 1 83 ? 6.826 -2.255 -7.557 1.00 91.19 83 THR A O 1
ATOM 638 N N . ASN A 1 84 ? 8.446 -2.432 -9.086 1.00 88.69 84 ASN A N 1
ATOM 639 C CA . ASN A 1 84 ? 9.239 -1.295 -8.592 1.00 88.69 84 ASN A CA 1
ATOM 640 C C . ASN A 1 84 ? 8.825 0.054 -9.213 1.00 88.69 84 ASN A C 1
ATOM 642 O O . ASN A 1 84 ? 9.573 1.025 -9.116 1.00 88.69 84 ASN A O 1
ATOM 646 N N . HIS A 1 85 ? 7.694 0.134 -9.924 1.00 88.38 85 HIS A N 1
ATOM 647 C CA . HIS A 1 85 ? 7.260 1.338 -10.654 1.00 88.38 85 HI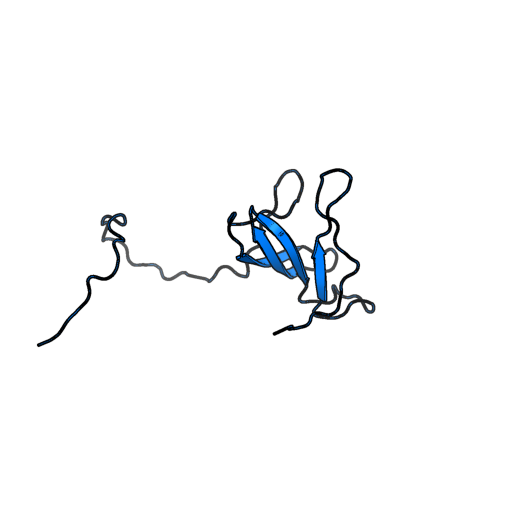S A CA 1
ATOM 648 C C . HIS A 1 85 ? 8.304 1.882 -11.651 1.00 88.38 85 HIS A C 1
ATOM 650 O O . HIS A 1 85 ? 8.355 3.086 -11.918 1.00 88.38 85 HIS A O 1
ATOM 656 N N . GLY A 1 86 ? 9.199 1.028 -12.165 1.00 85.38 86 GLY A N 1
ATOM 657 C CA . GLY A 1 86 ? 10.308 1.453 -13.026 1.00 85.38 86 GLY A CA 1
ATOM 658 C C . GLY A 1 86 ? 11.297 2.385 -12.313 1.00 85.38 86 GLY A C 1
ATOM 659 O O . GLY A 1 86 ? 11.829 3.320 -12.926 1.00 85.38 86 GLY A O 1
ATOM 660 N N . ARG A 1 87 ? 11.478 2.191 -11.003 1.00 84.12 87 ARG A N 1
ATOM 661 C CA . ARG A 1 87 ? 12.441 2.899 -10.157 1.00 84.12 87 ARG A CA 1
ATOM 662 C C . ARG A 1 87 ? 13.583 1.973 -9.738 1.00 84.12 87 ARG A C 1
ATOM 664 O O . ARG A 1 87 ? 13.387 0.773 -9.576 1.00 84.12 87 ARG A O 1
ATOM 671 N N . LYS A 1 88 ? 14.778 2.543 -9.559 1.00 85.31 88 LYS A N 1
ATOM 672 C CA . LYS A 1 88 ? 15.967 1.809 -9.085 1.00 85.31 88 LYS A CA 1
ATOM 673 C C . LYS A 1 88 ? 16.061 1.754 -7.558 1.00 85.31 88 LYS A C 1
ATOM 675 O O . LYS A 1 88 ? 16.755 0.899 -7.031 1.00 85.31 88 LYS A O 1
ATOM 680 N N . ASP A 1 89 ? 15.372 2.660 -6.873 1.00 82.50 89 ASP A N 1
ATOM 681 C CA . ASP A 1 89 ? 15.392 2.840 -5.420 1.00 82.50 89 ASP A CA 1
ATOM 682 C C . ASP A 1 89 ? 14.197 2.184 -4.704 1.00 82.50 89 ASP A C 1
ATOM 684 O O . ASP A 1 89 ? 13.996 2.413 -3.519 1.00 82.50 89 ASP A O 1
ATOM 688 N N . HIS A 1 90 ? 13.397 1.375 -5.407 1.00 78.50 90 HIS A N 1
ATOM 68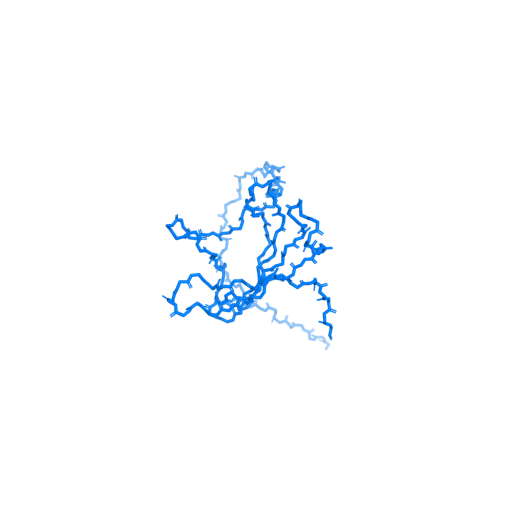9 C CA . HIS A 1 90 ? 12.292 0.604 -4.829 1.00 78.50 90 HIS A CA 1
ATOM 690 C C . HIS A 1 90 ? 12.558 -0.893 -4.981 1.00 78.50 90 HIS A C 1
ATOM 692 O O . HIS A 1 90 ? 12.902 -1.364 -6.069 1.00 78.50 90 HIS A O 1
ATOM 698 N N . SER A 1 91 ? 12.337 -1.649 -3.906 1.00 90.25 91 SER A N 1
ATOM 699 C CA . SER A 1 91 ? 12.286 -3.108 -3.960 1.00 90.25 91 SER A CA 1
ATOM 700 C C . SER A 1 91 ? 11.075 -3.583 -4.769 1.00 90.25 91 SER A C 1
ATOM 702 O O . SER A 1 91 ? 10.095 -2.864 -4.971 1.00 90.25 91 SER A O 1
ATOM 704 N N . ASN A 1 92 ? 11.152 -4.807 -5.279 1.00 90.75 92 ASN A N 1
ATOM 705 C CA . ASN A 1 92 ? 10.044 -5.447 -5.971 1.00 90.75 92 ASN A CA 1
ATOM 706 C C . ASN A 1 92 ? 9.920 -6.903 -5.503 1.00 90.75 92 ASN A C 1
ATOM 708 O O . ASN A 1 92 ? 10.865 -7.657 -5.744 1.00 90.75 92 ASN A O 1
ATOM 712 N N . PRO A 1 93 ? 8.792 -7.318 -4.897 1.00 93.50 93 PRO A N 1
ATOM 713 C CA . PRO A 1 93 ? 7.644 -6.500 -4.477 1.00 93.50 93 PRO A CA 1
ATOM 714 C C . PRO A 1 93 ? 7.934 -5.652 -3.222 1.00 93.50 93 PRO A C 1
ATOM 716 O O . PRO A 1 93 ? 8.905 -5.898 -2.503 1.00 93.50 93 PRO A O 1
ATOM 719 N N . HIS A 1 94 ? 7.091 -4.652 -2.949 1.00 94.44 94 HIS A N 1
ATOM 720 C CA . HIS A 1 94 ? 7.173 -3.838 -1.728 1.00 94.44 94 HIS A CA 1
ATOM 721 C C . HIS A 1 94 ? 5.802 -3.525 -1.127 1.00 94.44 94 HIS A C 1
ATOM 723 O O . HIS A 1 94 ? 4.806 -3.361 -1.833 1.00 94.44 94 HIS A O 1
ATOM 729 N N . ASP A 1 95 ? 5.772 -3.440 0.198 1.00 94.88 95 ASP A N 1
ATOM 730 C CA . ASP A 1 95 ? 4.616 -3.091 1.009 1.00 94.88 95 ASP A CA 1
ATOM 731 C C . ASP A 1 95 ? 4.646 -1.621 1.404 1.00 94.88 95 ASP A C 1
ATOM 733 O O . ASP A 1 95 ? 5.678 -1.106 1.814 1.00 94.88 95 ASP A O 1
ATOM 737 N N . HIS A 1 96 ? 3.488 -0.978 1.348 1.00 93.69 96 HIS A N 1
ATOM 738 C CA . HIS A 1 96 ? 3.236 0.327 1.927 1.00 93.69 96 HIS A CA 1
ATOM 739 C C . HIS A 1 96 ? 2.201 0.214 3.038 1.00 93.69 96 HIS A C 1
ATOM 741 O O . HIS A 1 96 ? 1.022 -0.038 2.749 1.00 93.69 96 HIS A O 1
ATOM 747 N N . PHE A 1 97 ? 2.613 0.418 4.287 1.00 93.88 97 PHE A N 1
ATOM 748 C CA . PHE A 1 97 ? 1.693 0.429 5.420 1.00 93.88 97 PHE A CA 1
ATOM 749 C C . PHE A 1 97 ? 0.933 1.754 5.488 1.00 93.88 97 PHE A C 1
ATOM 751 O O . PHE A 1 97 ? 1.464 2.823 5.170 1.00 93.88 97 PHE A O 1
ATOM 758 N N . SER A 1 98 ? -0.340 1.664 5.864 1.00 91.25 98 SER A N 1
ATOM 759 C CA . SER A 1 98 ? -1.213 2.822 6.021 1.00 91.25 98 SER A CA 1
ATOM 760 C C . SER A 1 98 ? -1.064 3.387 7.425 1.00 91.25 98 SER A C 1
ATOM 762 O O . SER A 1 98 ? -1.170 2.670 8.415 1.00 91.25 98 SER A O 1
ATOM 764 N N . THR A 1 99 ? -0.837 4.689 7.506 1.00 88.00 99 THR A N 1
ATOM 765 C CA . THR A 1 99 ? -0.769 5.441 8.758 1.00 88.00 99 THR A CA 1
ATOM 766 C C . THR A 1 99 ? -1.837 6.532 8.745 1.00 88.00 99 THR A C 1
ATOM 768 O O . THR A 1 99 ? -2.092 7.122 7.687 1.00 88.00 99 THR A O 1
ATOM 771 N N . PRO A 1 100 ? -2.501 6.812 9.880 1.00 82.19 100 PRO A N 1
ATOM 772 C CA . PRO A 1 100 ? -3.505 7.864 9.941 1.00 82.19 100 PRO A CA 1
ATOM 773 C C . PRO A 1 100 ? -2.947 9.202 9.453 1.00 82.19 100 PRO A C 1
ATOM 775 O O . PRO A 1 100 ? -1.827 9.596 9.787 1.00 82.19 100 PRO A O 1
ATOM 778 N N . ASN A 1 101 ? -3.734 9.914 8.652 1.00 79.44 101 ASN A N 1
ATOM 779 C CA . ASN A 1 101 ? -3.411 11.282 8.290 1.00 79.44 101 ASN A CA 1
ATOM 780 C C . ASN A 1 101 ? -3.982 12.226 9.355 1.00 79.44 101 ASN A C 1
ATOM 782 O O . ASN A 1 101 ? -5.182 12.199 9.618 1.00 79.44 101 ASN A O 1
ATOM 786 N N . ASN A 1 102 ? -3.144 13.088 9.936 1.00 77.44 102 ASN A N 1
ATOM 787 C CA . ASN A 1 102 ? -3.546 14.021 10.999 1.00 77.44 102 ASN A CA 1
ATOM 788 C C . ASN A 1 102 ? -4.657 14.999 10.571 1.00 77.44 102 ASN A C 1
ATOM 790 O O . ASN A 1 102 ? -5.265 15.637 11.423 1.00 77.44 102 ASN A O 1
ATOM 794 N N . THR A 1 103 ? -4.915 15.134 9.267 1.00 78.88 103 THR A N 1
ATOM 795 C CA . THR A 1 103 ? -5.974 15.985 8.7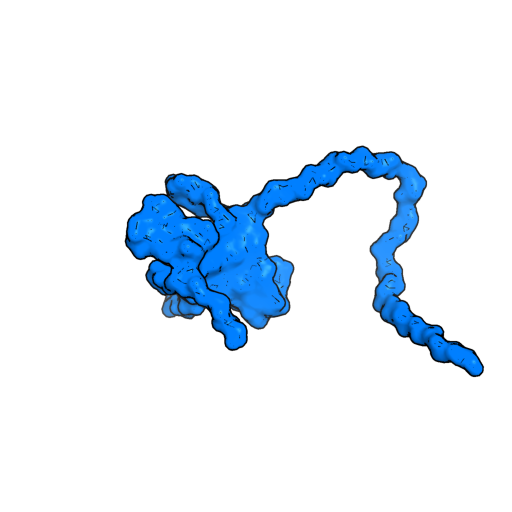08 1.00 78.88 103 THR A CA 1
ATOM 796 C C . THR A 1 103 ? -7.270 15.233 8.374 1.00 78.88 103 THR A C 1
ATOM 798 O O . THR A 1 103 ? -8.194 15.850 7.854 1.00 78.88 103 THR A O 1
ATOM 801 N N . GLY A 1 104 ? -7.356 13.921 8.631 1.00 65.44 104 GLY A N 1
ATOM 802 C CA . GLY A 1 104 ? -8.572 13.120 8.415 1.00 65.44 104 GLY A CA 1
ATOM 803 C C . GLY A 1 104 ? -8.861 12.683 6.967 1.00 65.44 104 GLY A C 1
ATOM 804 O O . GLY A 1 104 ? -9.917 12.108 6.727 1.00 65.44 104 GLY A O 1
ATOM 805 N N . GLY A 1 105 ? -7.955 12.939 6.012 1.00 75.00 105 GLY A N 1
ATOM 806 C CA . GLY A 1 105 ? -8.046 12.450 4.618 1.00 75.00 105 GLY A CA 1
ATOM 807 C C . GLY A 1 105 ? -7.362 11.091 4.389 1.00 75.00 105 GLY A C 1
ATOM 808 O O . GLY A 1 105 ? -7.048 10.399 5.360 1.00 75.00 105 GLY A O 1
ATOM 809 N N . THR A 1 106 ? -7.066 10.743 3.123 1.00 79.25 106 THR A N 1
ATOM 810 C CA . THR A 1 106 ? -6.402 9.484 2.709 1.00 79.25 106 THR A CA 1
ATOM 811 C C . THR A 1 106 ? -5.274 9.115 3.668 1.00 79.25 106 THR A C 1
ATOM 813 O O . THR A 1 106 ? -4.377 9.953 3.875 1.00 79.25 106 THR A O 1
ATOM 816 N N . PRO A 1 107 ? -5.266 7.886 4.224 1.00 82.69 107 PRO A N 1
ATOM 817 C CA . PRO A 1 107 ? -4.162 7.400 5.036 1.00 82.69 107 PRO A CA 1
ATOM 818 C C . PRO A 1 107 ? -2.824 7.588 4.325 1.00 82.69 107 PRO A C 1
ATOM 820 O O . PRO A 1 107 ? -2.667 7.282 3.139 1.00 82.69 107 PRO A O 1
ATOM 823 N N . LYS A 1 108 ? -1.833 8.087 5.060 1.00 86.50 108 LYS A N 1
ATOM 824 C CA . LYS A 1 108 ? -0.478 8.221 4.536 1.00 86.50 108 LYS A CA 1
ATOM 825 C C . LYS A 1 108 ? 0.105 6.834 4.313 1.00 86.50 108 LYS A C 1
ATOM 827 O O . LYS A 1 108 ? -0.058 5.938 5.137 1.00 86.50 108 LYS A O 1
ATOM 832 N N . ARG A 1 109 ? 0.823 6.684 3.209 1.00 88.25 109 ARG A N 1
ATOM 833 C CA . ARG A 1 109 ? 1.651 5.510 2.933 1.00 88.25 109 ARG A CA 1
ATOM 834 C C . ARG A 1 109 ? 3.072 5.811 3.390 1.00 88.25 109 ARG A C 1
ATOM 836 O O . ARG A 1 109 ? 3.541 6.933 3.203 1.00 88.25 109 ARG A O 1
ATOM 843 N N . ASP A 1 110 ? 3.739 4.831 3.978 1.00 86.06 110 ASP A N 1
ATOM 844 C CA . ASP A 1 110 ? 5.179 4.914 4.229 1.00 86.06 110 ASP A CA 1
ATOM 845 C C . ASP A 1 110 ? 5.994 4.921 2.911 1.00 86.06 110 ASP A C 1
ATOM 847 O O . ASP A 1 110 ? 5.446 4.870 1.803 1.00 86.06 110 ASP A O 1
ATOM 851 N N . ASN A 1 111 ? 7.325 4.959 3.024 1.00 84.75 111 ASN A N 1
ATOM 852 C CA . ASN A 1 111 ? 8.233 4.974 1.871 1.00 84.75 111 ASN A CA 1
ATOM 853 C C . ASN A 1 111 ? 8.290 3.652 1.084 1.00 84.75 111 ASN A C 1
ATOM 855 O O . ASN A 1 111 ? 8.931 3.610 0.035 1.00 84.75 111 ASN A O 1
ATOM 859 N N . GLY A 1 112 ? 7.607 2.601 1.534 1.00 87.00 112 GLY A N 1
ATOM 860 C CA . GLY A 1 112 ? 7.719 1.269 0.965 1.00 87.00 112 GLY A CA 1
ATOM 861 C C . GLY A 1 112 ? 8.796 0.452 1.674 1.00 87.00 112 GLY A C 1
ATOM 862 O O . GLY A 1 112 ? 9.960 0.842 1.739 1.00 87.00 112 GLY A O 1
ATOM 863 N N . THR A 1 113 ? 8.407 -0.708 2.182 1.00 91.06 113 THR A N 1
ATOM 864 C CA . THR A 1 113 ? 9.294 -1.704 2.791 1.00 91.06 113 THR A CA 1
ATOM 865 C C . THR A 1 113 ? 9.351 -2.928 1.875 1.00 91.06 113 THR A C 1
ATOM 867 O O . THR A 1 113 ? 8.318 -3.288 1.309 1.00 91.06 113 THR A O 1
ATOM 870 N N . PRO A 1 114 ? 10.508 -3.593 1.682 1.00 91.94 114 PRO A N 1
ATOM 871 C CA . PRO A 1 114 ? 10.554 -4.864 0.960 1.00 91.94 114 PRO A CA 1
ATOM 872 C C . PRO A 1 114 ? 9.486 -5.835 1.461 1.00 91.94 114 PRO A C 1
ATOM 874 O O . PRO A 1 114 ? 9.320 -6.014 2.668 1.00 91.94 114 PRO A O 1
ATOM 877 N N . TRP A 1 115 ? 8.743 -6.431 0.528 1.00 89.62 115 TRP A N 1
ATOM 878 C CA . TRP A 1 115 ? 7.702 -7.384 0.886 1.00 89.62 115 TRP A CA 1
ATOM 879 C C . TRP A 1 115 ? 8.333 -8.609 1.549 1.00 89.62 115 TRP A C 1
ATOM 881 O O . TRP A 1 115 ? 9.315 -9.160 1.050 1.00 89.62 115 TRP A O 1
ATOM 891 N N . SER A 1 116 ? 7.744 -9.042 2.659 1.00 85.19 116 SER A N 1
ATOM 892 C CA . SER A 1 116 ? 8.150 -10.241 3.379 1.00 85.19 116 SER A CA 1
ATOM 893 C C . SER A 1 116 ? 6.922 -11.081 3.690 1.00 85.19 116 SER A C 1
ATOM 895 O O . SER A 1 116 ? 5.883 -10.555 4.101 1.00 85.19 116 SER A O 1
ATOM 897 N N . LEU A 1 117 ? 7.050 -12.394 3.516 1.00 78.56 117 LEU A N 1
ATOM 898 C CA . LEU A 1 117 ? 6.082 -13.343 4.037 1.00 78.56 117 LEU A CA 1
ATOM 899 C C . LEU A 1 117 ? 6.446 -13.624 5.496 1.00 78.56 117 LEU A C 1
ATOM 901 O O . LEU A 1 117 ? 7.328 -14.434 5.773 1.00 78.56 117 LEU A O 1
ATOM 905 N N . THR A 1 118 ? 5.791 -12.937 6.424 1.00 63.25 118 THR A N 1
ATOM 906 C CA . THR A 1 118 ? 5.874 -13.289 7.844 1.00 63.25 118 THR A CA 1
ATOM 907 C C . THR A 1 118 ? 4.805 -14.347 8.118 1.00 63.25 118 THR A C 1
ATOM 909 O O . THR A 1 118 ? 3.616 -14.045 7.999 1.00 63.25 118 THR A O 1
ATOM 912 N N . LEU A 1 119 ? 5.237 -15.585 8.379 1.00 48.62 119 LEU A N 1
ATOM 913 C CA . LEU A 1 119 ? 4.391 -16.718 8.777 1.00 48.62 119 LEU A CA 1
ATOM 914 C C . LEU A 1 119 ? 4.218 -16.768 10.296 1.00 48.62 119 LEU A C 1
ATOM 916 O O . LEU A 1 119 ? 5.193 -16.414 10.997 1.00 48.62 119 LEU A O 1
#

Organism: NCBI:txid2499159

Sequence (119 aa):
MALVGLKCISDILMNANIGGEPQNNYKPPGNPKLPKDINSGEPTPSSNAPHSQIGIKEGRKGDYRQTRQWGENGQLQKTTDWTNHGRKDHSNPHDHFSTPNNTGGTPKRDNGTPWSLTL